Protein AF-A0A4U1AL10-F1 (afdb_monomer_lite)

Foldseek 3Di:
DDPPDPPDPDDDDPLRVLVVVLVVLVVVLVVLVVLLVVLVVVLCCCCPPVVPVVVSVVSVVVNVVSVVVNVVSVVVSVVSVVVSVVVVVVD

Sequence (91 aa):
MSENTPVEPVEKTPLERSRDILSQIKEMQHYSISNIEKLTGFYLEIEDELKQKKIAEKIEDLLDKQHSFNDSVGELISSYENELNRLEEES

pLDDT: mean 92.71, std 13.04, range [43.16, 98.69]

Radius of gyration: 21.45 Å; chains: 1; bounding box: 40×47×53 Å

Secondary structure (DSSP, 8-state):
-------PPPPPPHHHHHHHHHHHHHHHHHHHHHHHHHHHHHHHIIIIIS--HHHHHHHHHHHHHHHHHHHHHHHHHHHHHHHHHHHHHT-

Structure (mmCIF, N/CA/C/O backbone):
data_AF-A0A4U1AL10-F1
#
_entry.id   AF-A0A4U1AL10-F1
#
loop_
_atom_site.group_PDB
_atom_site.id
_atom_site.type_symbol
_atom_site.label_atom_id
_atom_site.label_alt_id
_atom_site.label_comp_id
_atom_site.label_asym_id
_atom_site.label_entity_id
_atom_site.label_seq_id
_atom_site.pdbx_PDB_ins_code
_atom_site.Cartn_x
_atom_site.Cartn_y
_atom_site.Cartn_z
_atom_site.occupancy
_atom_site.B_iso_or_equiv
_atom_site.auth_seq_id
_atom_site.auth_comp_id
_atom_site.auth_asym_id
_atom_site.auth_atom_id
_atom_site.pdbx_PDB_model_num
ATOM 1 N N . MET A 1 1 ? 23.104 41.063 -27.129 1.00 43.16 1 MET A N 1
ATOM 2 C CA . MET A 1 1 ? 22.169 40.274 -27.953 1.00 43.16 1 MET A CA 1
ATOM 3 C C . MET A 1 1 ? 22.099 38.910 -27.297 1.00 43.16 1 MET A C 1
ATOM 5 O O . MET A 1 1 ? 23.059 38.163 -27.400 1.00 43.16 1 MET A O 1
ATOM 9 N N . SER A 1 2 ? 21.068 38.672 -26.489 1.00 50.34 2 SER A N 1
ATOM 10 C CA . SER A 1 2 ? 20.885 37.397 -25.794 1.00 50.34 2 SER A CA 1
ATOM 11 C C . SER A 1 2 ? 20.190 36.430 -26.745 1.00 50.34 2 SER A C 1
ATOM 1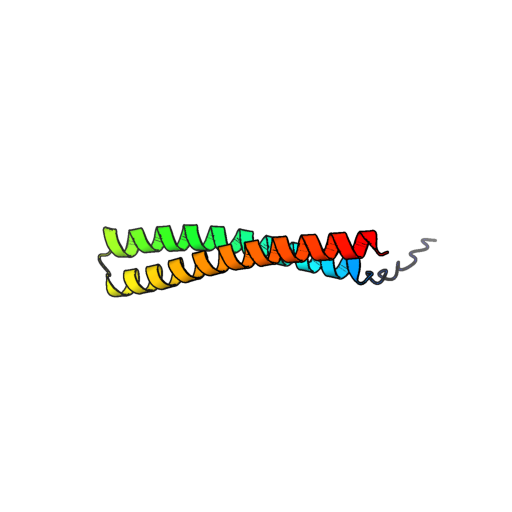3 O O . SER A 1 2 ? 19.025 36.642 -27.071 1.00 50.34 2 SER A O 1
ATOM 15 N N . GLU A 1 3 ? 20.889 35.395 -27.200 1.00 50.72 3 GLU A N 1
ATOM 16 C CA . GLU A 1 3 ? 20.246 34.245 -27.832 1.00 50.72 3 GLU A CA 1
ATOM 17 C C . GLU A 1 3 ? 19.687 33.360 -26.720 1.00 50.72 3 GLU A C 1
ATOM 19 O O . GLU A 1 3 ? 20.402 32.600 -26.075 1.00 50.72 3 GLU A O 1
ATOM 24 N N . ASN A 1 4 ? 18.398 33.534 -26.438 1.00 54.38 4 ASN A N 1
ATOM 25 C CA . ASN A 1 4 ? 17.641 32.616 -25.603 1.00 54.38 4 ASN A CA 1
ATOM 26 C C . ASN A 1 4 ? 16.993 31.595 -26.540 1.00 54.38 4 ASN A C 1
ATOM 28 O O . ASN A 1 4 ? 15.877 31.808 -27.015 1.00 54.38 4 ASN A O 1
ATOM 32 N N . THR A 1 5 ? 17.722 30.534 -26.878 1.00 57.69 5 THR A N 1
ATOM 33 C CA . THR A 1 5 ? 17.151 29.402 -27.611 1.00 57.69 5 THR A CA 1
ATOM 34 C C . THR A 1 5 ? 16.180 28.685 -26.671 1.00 57.69 5 THR A C 1
ATOM 36 O O . THR A 1 5 ? 16.608 28.257 -25.596 1.00 57.69 5 THR A O 1
ATOM 39 N N . PRO A 1 6 ? 14.886 28.547 -27.011 1.00 57.22 6 PRO A N 1
ATOM 40 C CA . PRO A 1 6 ? 13.991 27.697 -26.244 1.00 57.22 6 PRO A CA 1
ATOM 41 C C . PRO A 1 6 ? 14.502 26.264 -26.383 1.00 57.22 6 PRO A C 1
ATOM 43 O O . PRO A 1 6 ? 14.516 25.713 -27.481 1.00 57.22 6 PRO A O 1
ATOM 46 N N . VAL A 1 7 ? 14.981 25.677 -25.288 1.00 61.00 7 VAL A N 1
ATOM 47 C CA . VAL A 1 7 ? 15.259 24.242 -25.245 1.00 61.00 7 VAL A CA 1
ATOM 48 C C . VAL A 1 7 ? 13.891 23.567 -25.282 1.00 61.00 7 VAL A C 1
ATOM 50 O O . VAL A 1 7 ? 13.148 23.634 -24.302 1.00 61.00 7 VAL A O 1
ATOM 53 N N . GLU A 1 8 ? 13.506 23.006 -26.429 1.00 61.84 8 GLU A N 1
ATOM 54 C CA . GLU A 1 8 ? 12.304 22.177 -26.490 1.00 61.84 8 GLU A CA 1
ATOM 55 C C . GLU A 1 8 ? 12.459 20.999 -25.515 1.00 61.84 8 GLU A C 1
ATOM 57 O O . GLU A 1 8 ? 13.559 20.444 -25.397 1.00 61.84 8 GLU A O 1
ATOM 62 N N . PRO A 1 9 ? 11.402 20.627 -24.772 1.00 64.69 9 PRO A N 1
ATOM 63 C CA . PRO A 1 9 ? 11.492 19.520 -23.837 1.00 64.69 9 PRO A CA 1
ATOM 64 C C . PRO A 1 9 ? 11.786 18.233 -24.613 1.00 64.69 9 PRO A C 1
ATOM 66 O O . PRO A 1 9 ? 10.987 17.806 -25.442 1.00 64.69 9 PRO A O 1
ATOM 69 N N . VAL A 1 10 ? 12.945 17.627 -24.341 1.00 76.06 10 VAL A N 1
ATOM 70 C CA . VAL A 1 10 ? 13.320 16.318 -24.886 1.00 76.06 10 VAL A CA 1
ATOM 71 C C . VAL A 1 10 ? 12.258 15.307 -24.460 1.00 76.06 10 VAL A C 1
ATOM 73 O O . VAL A 1 10 ? 11.984 15.150 -23.267 1.00 76.06 10 VAL A O 1
ATOM 76 N N . GLU A 1 11 ? 11.630 14.647 -25.432 1.00 84.81 11 GLU A N 1
ATOM 77 C CA . GLU A 1 11 ? 10.628 13.624 -25.154 1.00 84.81 11 GLU A CA 1
ATOM 78 C C . GLU A 1 11 ? 11.301 12.420 -24.483 1.00 84.81 11 GLU A C 1
ATOM 80 O O . GLU A 1 11 ? 12.248 11.844 -25.019 1.00 84.81 11 GLU A O 1
ATOM 85 N N . LYS A 1 12 ? 10.821 12.054 -23.289 1.00 88.25 12 LYS A N 1
ATOM 86 C CA . LYS A 1 12 ? 11.350 10.913 -22.535 1.00 88.25 12 LYS A CA 1
ATOM 87 C C . LYS A 1 12 ? 11.137 9.612 -23.305 1.00 88.25 12 LYS A C 1
ATOM 89 O O . LYS A 1 12 ? 10.039 9.338 -23.800 1.00 88.25 12 LYS A O 1
ATOM 94 N N . THR A 1 13 ? 12.161 8.769 -23.314 1.00 92.62 13 THR A N 1
ATOM 95 C CA . THR A 1 13 ? 12.077 7.395 -23.808 1.00 92.62 13 THR A CA 1
ATOM 96 C C . THR A 1 13 ? 11.037 6.592 -23.015 1.00 92.62 13 THR A C 1
ATOM 98 O O . THR A 1 13 ? 10.717 6.926 -21.867 1.00 92.62 13 THR A O 1
ATOM 101 N N . PRO A 1 14 ? 10.499 5.495 -23.579 1.00 93.56 14 PRO A N 1
ATOM 102 C CA . PRO A 1 14 ? 9.619 4.598 -22.836 1.00 93.56 14 PRO A CA 1
ATOM 103 C C . PRO A 1 14 ? 10.222 4.131 -21.503 1.00 93.56 14 PRO A C 1
ATOM 105 O O . PRO A 1 14 ? 9.527 4.183 -20.495 1.00 93.56 14 PRO A O 1
ATOM 108 N N . LEU A 1 15 ? 11.511 3.772 -21.475 1.00 94.25 15 LEU A N 1
ATOM 109 C CA . LEU A 1 15 ? 12.200 3.319 -20.263 1.00 94.25 15 LEU A CA 1
ATOM 110 C C . LEU A 1 15 ? 12.270 4.414 -19.186 1.00 94.25 15 LEU A C 1
ATOM 112 O O . LEU A 1 15 ? 12.009 4.147 -18.014 1.00 94.25 15 LEU A O 1
ATOM 116 N N . GLU A 1 16 ? 12.562 5.659 -19.569 1.00 94.88 16 GLU A N 1
ATOM 117 C CA . GLU A 1 16 ? 12.557 6.796 -18.639 1.00 94.88 16 GLU A CA 1
ATOM 118 C C . GLU A 1 16 ? 11.161 7.066 -18.071 1.00 94.88 16 GLU A C 1
ATOM 120 O O . GLU A 1 16 ? 11.019 7.256 -16.864 1.00 94.88 16 GLU A O 1
ATOM 125 N N . ARG A 1 17 ? 10.114 7.013 -18.905 1.00 95.75 17 ARG A N 1
ATOM 126 C CA . ARG A 1 17 ? 8.727 7.149 -18.425 1.00 95.75 17 ARG A CA 1
ATOM 127 C C . ARG A 1 17 ? 8.351 6.022 -17.465 1.00 95.75 17 ARG A C 1
ATOM 129 O O . ARG A 1 17 ? 7.690 6.269 -16.460 1.00 95.75 17 ARG A O 1
ATOM 136 N N . SER A 1 18 ? 8.791 4.797 -17.736 1.00 96.94 18 SER A N 1
ATOM 137 C CA . SER A 1 18 ? 8.542 3.660 -16.851 1.00 96.94 18 SER A CA 1
ATOM 138 C C . SER A 1 18 ? 9.237 3.820 -15.492 1.00 96.94 18 SER A C 1
ATOM 140 O O . SER A 1 18 ? 8.634 3.534 -14.456 1.00 96.94 18 SER A O 1
ATOM 142 N N . ARG A 1 19 ? 10.461 4.367 -15.473 1.00 97.31 19 ARG A N 1
ATOM 143 C CA . ARG A 1 19 ? 11.182 4.726 -14.239 1.00 97.31 19 ARG A CA 1
ATOM 144 C C . ARG A 1 19 ? 10.472 5.825 -13.444 1.00 97.31 19 ARG A C 1
ATOM 146 O O . ARG A 1 19 ? 10.379 5.709 -12.223 1.00 97.31 19 ARG A O 1
ATOM 153 N N . ASP A 1 20 ? 9.920 6.843 -14.110 1.00 97.81 20 ASP A N 1
ATOM 154 C CA . ASP A 1 20 ? 9.111 7.870 -13.437 1.00 97.81 20 ASP A CA 1
ATOM 155 C C . ASP A 1 20 ? 7.887 7.250 -12.740 1.00 97.81 20 ASP A C 1
ATOM 157 O O . ASP A 1 20 ? 7.587 7.581 -11.593 1.00 97.81 20 ASP A O 1
ATOM 161 N N . ILE A 1 21 ? 7.188 6.330 -13.416 1.00 98.12 21 ILE A N 1
ATOM 162 C CA . ILE A 1 21 ? 6.021 5.635 -12.849 1.00 98.12 21 ILE A CA 1
ATOM 163 C C . ILE A 1 21 ? 6.437 4.805 -11.632 1.00 98.12 21 ILE A C 1
ATOM 165 O O . ILE A 1 21 ? 5.776 4.870 -10.598 1.00 98.12 21 ILE A O 1
ATOM 169 N N . LEU A 1 22 ? 7.545 4.061 -11.717 1.00 98.44 22 LEU A N 1
ATOM 170 C CA . LEU A 1 22 ? 8.067 3.305 -10.578 1.00 98.44 22 LEU A CA 1
ATOM 171 C C . LEU A 1 22 ? 8.366 4.219 -9.378 1.00 98.44 22 LEU A C 1
ATOM 173 O O . LEU A 1 22 ? 8.064 3.851 -8.244 1.00 98.44 22 LEU A O 1
ATOM 177 N N . SER A 1 23 ? 8.908 5.419 -9.612 1.00 98.38 23 SER A N 1
ATOM 178 C CA . SER A 1 23 ? 9.130 6.406 -8.547 1.00 98.38 23 SER A CA 1
ATOM 179 C C . SER A 1 23 ? 7.824 6.805 -7.857 1.00 98.38 23 SER A C 1
ATOM 181 O O . SER A 1 23 ? 7.763 6.820 -6.630 1.00 98.38 23 SER A O 1
ATOM 183 N N . GLN A 1 24 ? 6.757 7.056 -8.621 1.00 98.50 24 GLN A N 1
ATOM 184 C CA . GLN A 1 24 ? 5.448 7.390 -8.047 1.00 98.50 24 GLN A CA 1
ATOM 185 C C . GLN A 1 24 ? 4.849 6.223 -7.248 1.00 98.50 24 GLN A C 1
ATOM 187 O O . GLN A 1 24 ? 4.269 6.434 -6.187 1.00 98.50 24 GLN A O 1
ATOM 192 N N . ILE A 1 25 ? 5.028 4.977 -7.700 1.00 98.50 25 ILE A N 1
ATOM 193 C CA . ILE A 1 25 ? 4.571 3.793 -6.951 1.00 98.50 25 ILE A CA 1
ATOM 194 C C . ILE A 1 25 ? 5.340 3.659 -5.622 1.00 98.50 25 ILE A C 1
ATOM 196 O O . ILE A 1 25 ? 4.743 3.349 -4.591 1.00 98.50 25 ILE A O 1
ATOM 200 N N . LYS A 1 26 ? 6.646 3.955 -5.604 1.00 98.44 26 LYS A N 1
ATOM 201 C CA . LYS A 1 26 ? 7.445 3.988 -4.364 1.00 98.44 26 LYS A CA 1
ATOM 202 C C . LYS A 1 26 ? 6.969 5.072 -3.396 1.00 98.44 26 LYS A C 1
ATOM 204 O O . LYS A 1 26 ? 6.890 4.829 -2.193 1.00 98.44 26 LYS A O 1
ATOM 209 N N . GLU A 1 27 ? 6.593 6.244 -3.904 1.00 98.25 27 GLU A N 1
ATOM 210 C CA . GLU A 1 27 ? 5.969 7.291 -3.087 1.00 98.25 27 GLU A CA 1
ATOM 211 C C . GLU A 1 27 ? 4.632 6.822 -2.495 1.00 98.25 27 GLU A C 1
ATOM 213 O O . GLU A 1 27 ? 4.379 7.038 -1.309 1.00 98.25 27 GLU A O 1
ATOM 218 N N . MET A 1 28 ? 3.805 6.109 -3.270 1.00 97.94 28 MET A N 1
ATOM 219 C CA . MET A 1 28 ? 2.557 5.522 -2.763 1.00 97.94 28 MET A CA 1
ATOM 220 C C . MET A 1 28 ? 2.801 4.565 -1.588 1.00 97.94 28 MET A C 1
ATOM 222 O O . MET A 1 28 ? 2.053 4.624 -0.613 1.00 97.94 28 MET A O 1
ATOM 226 N N . GLN A 1 29 ? 3.852 3.738 -1.643 1.00 97.56 29 GLN A N 1
ATOM 227 C CA . GLN A 1 29 ? 4.233 2.855 -0.532 1.00 97.56 29 GLN A CA 1
ATOM 228 C C . GLN A 1 29 ? 4.643 3.645 0.718 1.00 97.56 29 GLN A C 1
ATOM 230 O O . GLN A 1 29 ? 4.265 3.321 1.843 1.00 97.56 29 GLN A O 1
ATOM 235 N N . HIS A 1 30 ? 5.405 4.724 0.539 1.00 95.69 30 HIS A N 1
ATOM 236 C CA . HIS A 1 30 ? 5.781 5.581 1.658 1.00 95.69 30 HIS A CA 1
ATOM 237 C C . HIS A 1 30 ? 4.546 6.211 2.321 1.00 95.69 30 HIS A C 1
ATOM 239 O O . HIS A 1 30 ? 4.416 6.216 3.548 1.00 95.69 30 HIS A O 1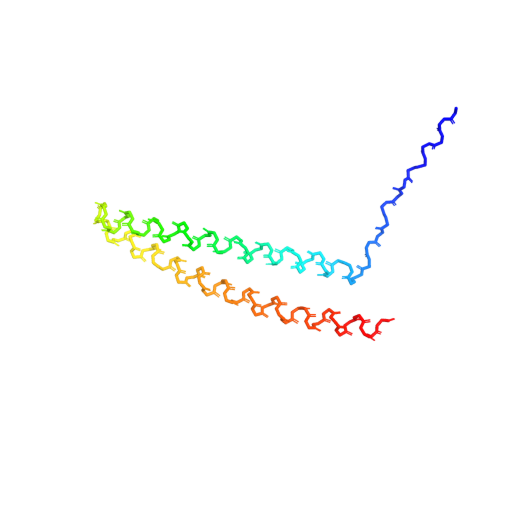
ATOM 245 N N . TYR A 1 31 ? 3.595 6.691 1.516 1.00 97.44 31 TYR A N 1
ATOM 246 C CA . TYR A 1 31 ? 2.350 7.246 2.034 1.00 97.44 31 TYR A CA 1
ATOM 247 C C . TYR A 1 31 ? 1.461 6.197 2.712 1.00 97.44 31 TYR A C 1
ATOM 249 O O . TYR A 1 31 ? 0.811 6.537 3.703 1.00 97.44 31 TYR A O 1
ATOM 257 N N . SER A 1 32 ? 1.442 4.937 2.255 1.00 97.38 32 SER A N 1
ATOM 258 C CA . SER A 1 32 ? 0.681 3.883 2.942 1.00 97.38 32 SER A CA 1
ATOM 259 C C . SER A 1 32 ? 1.204 3.608 4.346 1.00 97.38 32 SER A C 1
ATOM 261 O O . SER A 1 32 ? 0.397 3.473 5.262 1.00 97.38 32 SER A O 1
ATOM 263 N N . ILE A 1 33 ? 2.523 3.638 4.562 1.00 97.38 33 ILE A N 1
ATOM 264 C CA . ILE A 1 33 ? 3.105 3.519 5.911 1.00 97.38 33 ILE A CA 1
ATOM 265 C C . ILE A 1 33 ? 2.611 4.661 6.810 1.00 97.38 33 ILE A C 1
ATOM 267 O O . ILE A 1 33 ? 2.098 4.413 7.900 1.00 97.38 33 ILE A O 1
ATOM 271 N N . SER A 1 34 ? 2.664 5.908 6.328 1.00 97.56 34 SER A N 1
ATOM 272 C CA . SER A 1 34 ? 2.158 7.056 7.096 1.00 97.56 34 SER A CA 1
ATOM 273 C C . SER A 1 34 ? 0.656 6.953 7.399 1.00 97.56 34 SER A C 1
ATOM 275 O O . SER A 1 34 ? 0.195 7.399 8.451 1.00 97.56 34 SER A O 1
ATOM 277 N N . ASN A 1 35 ? -0.133 6.365 6.496 1.00 98.06 35 ASN A N 1
ATOM 278 C CA . ASN A 1 35 ? -1.555 6.127 6.734 1.00 98.06 35 ASN A CA 1
ATOM 279 C C . ASN A 1 35 ? -1.782 5.069 7.821 1.00 98.06 35 ASN A C 1
ATOM 281 O O . ASN A 1 35 ? -2.641 5.279 8.675 1.00 98.06 35 ASN A O 1
ATOM 285 N N . ILE A 1 36 ? -1.006 3.979 7.820 1.00 98.56 36 ILE A N 1
ATOM 286 C CA . ILE A 1 36 ? -1.046 2.937 8.860 1.00 98.56 36 ILE A CA 1
ATOM 287 C C . ILE A 1 36 ? -0.758 3.552 10.232 1.00 98.56 36 ILE A C 1
ATOM 289 O O . ILE A 1 36 ? -1.525 3.349 11.172 1.00 98.56 36 ILE A O 1
ATOM 293 N N . GLU A 1 37 ? 0.298 4.359 10.345 1.00 98.44 37 GLU A N 1
ATOM 294 C CA . GLU A 1 37 ? 0.662 5.031 11.598 1.00 98.44 37 GLU A CA 1
ATOM 295 C C . GLU A 1 37 ? -0.480 5.916 12.123 1.00 98.44 37 GLU A C 1
ATOM 297 O O . GLU A 1 37 ? -0.854 5.836 13.295 1.00 98.44 37 GLU A O 1
ATOM 302 N N . LYS A 1 38 ? -1.088 6.728 11.247 1.00 98.44 38 LYS A N 1
ATOM 303 C CA . LYS A 1 38 ? -2.201 7.617 11.619 1.00 98.44 38 LYS A CA 1
ATOM 304 C C . LYS A 1 38 ? -3.442 6.846 12.043 1.00 98.44 38 LYS A C 1
ATOM 306 O O . LYS A 1 38 ? -4.037 7.172 13.067 1.00 98.44 38 LYS A O 1
ATOM 311 N N . LEU A 1 39 ? -3.836 5.836 11.267 1.00 98.56 39 LEU A N 1
ATOM 312 C CA . LEU A 1 39 ? -4.995 5.010 11.591 1.00 98.56 39 LEU A CA 1
ATOM 313 C C . LEU A 1 39 ? -4.786 4.251 12.905 1.00 98.56 39 LEU A C 1
ATOM 315 O O . LEU A 1 39 ? -5.728 4.139 13.679 1.00 98.56 39 LEU A O 1
ATOM 319 N N . THR A 1 40 ? -3.559 3.814 13.196 1.00 98.56 40 THR A N 1
ATOM 320 C CA . THR A 1 40 ? -3.215 3.176 14.474 1.00 98.56 40 THR A CA 1
ATOM 321 C C . THR A 1 40 ? -3.411 4.149 15.635 1.00 98.56 40 THR A C 1
ATOM 323 O O . THR A 1 40 ? -4.047 3.804 16.628 1.00 98.56 40 THR A O 1
ATOM 326 N N . GLY A 1 41 ? -2.937 5.393 15.497 1.00 98.50 41 GLY A N 1
ATOM 327 C CA . GLY A 1 41 ? -3.177 6.443 16.491 1.00 98.50 41 GLY A CA 1
ATOM 328 C C . GLY A 1 41 ? -4.668 6.721 16.713 1.00 98.50 41 GLY A C 1
ATOM 329 O O . GLY A 1 41 ? -5.127 6.739 17.852 1.00 98.50 41 GLY A O 1
ATOM 330 N N . PHE A 1 42 ? -5.442 6.866 15.632 1.00 98.50 42 PHE A N 1
ATOM 331 C CA . PHE A 1 42 ? -6.890 7.076 15.727 1.00 98.50 42 PHE A CA 1
ATOM 332 C C . PHE A 1 42 ? -7.617 5.892 16.354 1.00 98.50 42 PHE A C 1
ATOM 334 O O . PHE A 1 42 ? -8.549 6.101 17.124 1.00 98.50 42 PHE A O 1
ATOM 341 N N . TYR A 1 43 ? -7.210 4.664 16.034 1.00 98.50 43 TYR A N 1
ATOM 342 C CA . TYR A 1 43 ? -7.791 3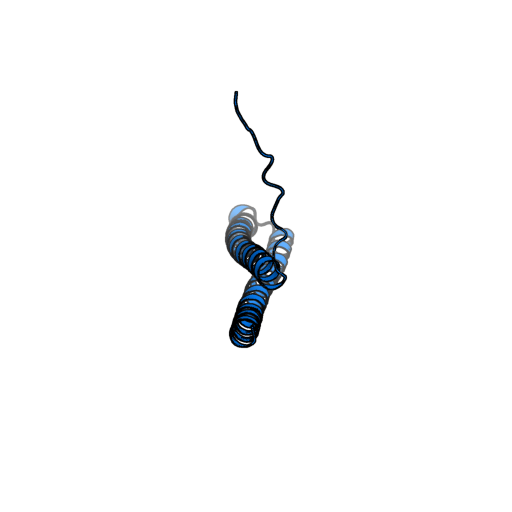.461 16.612 1.00 98.50 43 TYR A CA 1
ATOM 343 C C . TYR A 1 43 ? -7.651 3.4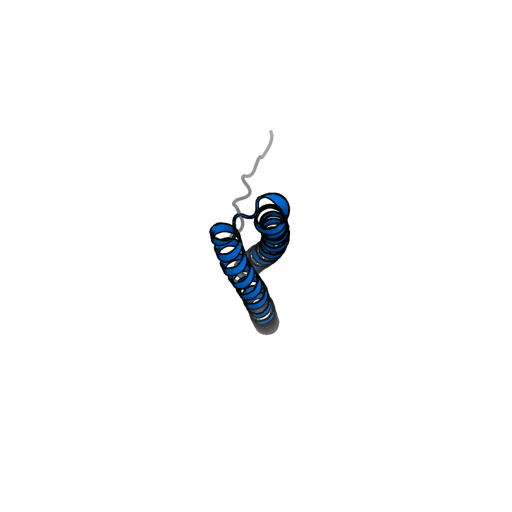72 18.138 1.00 98.50 43 TYR A C 1
ATOM 345 O O . TYR A 1 43 ? -8.655 3.335 18.834 1.00 98.50 43 TYR A O 1
ATOM 353 N N . LEU A 1 44 ? -6.441 3.738 18.646 1.00 98.38 44 LEU A N 1
ATOM 354 C CA . LEU A 1 44 ? -6.170 3.808 20.084 1.00 98.38 44 LEU A CA 1
ATOM 355 C C . LEU A 1 44 ? -6.977 4.918 20.766 1.00 98.38 44 LEU A C 1
ATOM 357 O O . LEU A 1 44 ? -7.644 4.663 21.761 1.00 98.38 44 LEU A O 1
ATOM 361 N N . GLU A 1 45 ? -6.996 6.135 20.218 1.00 98.56 45 GLU A N 1
ATOM 362 C CA . GLU A 1 45 ? -7.774 7.238 20.804 1.00 98.56 45 GLU A CA 1
ATOM 363 C C . GLU A 1 45 ? -9.281 6.905 20.847 1.00 98.56 45 GLU A C 1
ATOM 365 O O . GLU A 1 45 ? -9.963 7.081 21.861 1.00 98.56 45 GLU A O 1
ATOM 370 N N . ILE A 1 46 ? -9.819 6.356 19.757 1.00 98.25 46 ILE A N 1
ATOM 371 C CA . ILE A 1 46 ? -11.246 6.046 19.616 1.00 98.25 46 ILE A CA 1
ATOM 372 C C . ILE A 1 46 ? -11.664 4.859 20.495 1.00 98.25 46 ILE A C 1
ATOM 374 O O . ILE A 1 46 ? -12.739 4.905 21.108 1.00 98.25 46 ILE A O 1
ATOM 378 N N . GLU A 1 47 ? -10.856 3.800 20.560 1.00 97.69 47 GLU A N 1
ATOM 379 C CA . GLU A 1 47 ? -11.144 2.614 21.367 1.00 97.69 47 GLU A CA 1
ATOM 380 C C . GLU A 1 47 ? -10.851 2.846 22.854 1.00 97.69 47 GLU A C 1
ATOM 382 O O . GLU A 1 47 ? -11.709 2.581 23.708 1.00 97.69 47 GLU A O 1
ATOM 387 N N . ASP A 1 48 ? -9.669 3.363 23.185 1.00 96.50 48 ASP A N 1
ATOM 388 C CA . ASP A 1 48 ? -9.177 3.401 24.558 1.00 96.50 48 ASP A CA 1
ATOM 389 C C . ASP A 1 48 ? -9.585 4.655 25.319 1.00 96.50 48 ASP A C 1
ATOM 391 O O . ASP A 1 48 ? -9.907 4.553 26.507 1.00 96.50 48 ASP A O 1
ATOM 395 N N . GLU A 1 49 ? -9.646 5.812 24.665 1.00 97.50 49 GLU A N 1
ATOM 396 C CA . GLU A 1 49 ? -10.003 7.066 25.333 1.00 97.50 49 GLU A CA 1
ATOM 397 C C . GLU A 1 49 ? -11.497 7.355 25.193 1.00 97.50 49 GLU A C 1
ATOM 399 O O . GLU A 1 49 ? -12.204 7.542 26.187 1.00 97.50 49 GLU A O 1
ATOM 404 N N . LEU A 1 50 ? -12.008 7.326 23.961 1.00 98.38 50 LEU A N 1
ATOM 405 C CA . LEU A 1 50 ? -13.382 7.734 23.662 1.00 98.38 50 LEU A CA 1
ATOM 406 C C . LEU A 1 50 ? -14.404 6.593 23.781 1.00 98.38 50 LEU A C 1
ATOM 408 O O . LEU A 1 50 ? -15.610 6.853 23.804 1.00 98.38 50 LEU A O 1
ATOM 412 N N . LYS A 1 51 ? -13.947 5.336 23.876 1.00 97.94 51 LYS A N 1
ATOM 413 C CA . LYS A 1 51 ? -14.780 4.124 24.023 1.00 97.94 51 LYS A CA 1
ATOM 414 C C . LYS A 1 51 ? -15.828 3.951 22.911 1.00 97.94 51 LYS A C 1
ATOM 416 O O . LYS A 1 51 ? -16.887 3.351 23.122 1.00 97.94 51 LYS A O 1
ATOM 421 N N . GLN A 1 52 ? -15.545 4.434 21.702 1.00 98.44 52 GLN A N 1
ATOM 422 C CA . GLN A 1 52 ? -16.464 4.412 20.558 1.00 98.44 52 GLN A CA 1
ATOM 423 C C . GLN A 1 52 ? -16.258 3.165 19.683 1.00 98.44 52 GLN A C 1
ATOM 425 O O . GLN A 1 52 ? -15.832 3.249 18.532 1.00 98.44 52 GLN A O 1
ATOM 430 N N . LYS A 1 53 ? -16.627 1.991 20.210 1.00 97.31 53 LYS A N 1
ATOM 431 C CA . LYS A 1 53 ? -16.351 0.676 19.589 1.00 97.31 53 LYS A CA 1
ATOM 432 C C . LYS A 1 53 ? -16.728 0.558 18.108 1.00 97.31 53 LYS A C 1
ATOM 434 O O . LYS A 1 53 ? -15.923 0.126 17.301 1.00 97.31 53 LYS A O 1
ATOM 439 N N . LYS A 1 54 ? -17.920 1.023 17.720 1.00 98.19 54 LYS A N 1
ATOM 440 C CA . LYS A 1 54 ? -18.381 0.949 16.317 1.00 98.19 54 LYS A CA 1
ATOM 441 C C . LYS A 1 54 ? -17.536 1.772 15.341 1.00 98.19 54 LYS A C 1
ATOM 443 O O . LYS A 1 54 ? -17.612 1.549 14.137 1.00 98.19 54 LYS A O 1
ATOM 448 N N . ILE A 1 55 ? -16.838 2.796 15.831 1.00 98.44 55 ILE A N 1
ATOM 449 C CA . ILE A 1 55 ? -15.916 3.589 15.018 1.00 98.44 55 ILE A CA 1
ATOM 450 C C . ILE A 1 55 ? -14.537 2.929 15.024 1.00 98.44 55 ILE A C 1
ATOM 452 O O . ILE A 1 55 ? -13.951 2.820 13.953 1.00 98.44 55 ILE A O 1
ATOM 456 N N . ALA A 1 56 ? -14.078 2.413 16.171 1.00 98.56 56 ALA A N 1
ATOM 457 C CA . ALA A 1 56 ? -12.844 1.629 16.266 1.00 98.56 56 ALA A CA 1
ATOM 458 C C . ALA A 1 56 ? -12.841 0.449 15.278 1.00 98.56 56 ALA A C 1
ATOM 460 O O . ALA A 1 56 ? -11.929 0.354 14.469 1.00 98.56 56 ALA A O 1
ATOM 461 N N . GLU A 1 57 ? -13.920 -0.342 15.228 1.00 98.50 57 GLU A N 1
ATOM 462 C CA . GLU A 1 57 ? -14.091 -1.459 14.276 1.00 98.50 57 GLU A CA 1
ATOM 463 C C . GLU A 1 57 ? -13.950 -1.016 12.805 1.00 98.50 57 GLU A C 1
ATOM 465 O O . GLU A 1 57 ? -13.406 -1.730 11.969 1.00 98.50 57 GLU A O 1
ATOM 470 N N . LYS A 1 58 ? -14.424 0.190 12.461 1.00 98.69 58 LYS A N 1
ATOM 471 C CA . LYS A 1 58 ? -14.269 0.734 11.102 1.00 98.69 58 LYS A CA 1
ATOM 472 C C . LYS A 1 58 ? -12.842 1.189 10.815 1.00 98.69 58 LYS A C 1
ATOM 474 O O . LYS A 1 58 ? -12.424 1.149 9.664 1.00 98.69 58 LYS A O 1
ATOM 479 N N . ILE A 1 59 ? -12.128 1.681 11.825 1.00 98.56 59 ILE A N 1
ATOM 480 C CA . ILE A 1 59 ? -10.724 2.080 11.688 1.00 98.56 59 ILE A CA 1
ATOM 481 C C . ILE A 1 59 ? -9.843 0.834 11.566 1.00 98.56 59 ILE A C 1
ATOM 483 O O . ILE A 1 59 ? -8.960 0.823 10.717 1.00 98.56 59 ILE A O 1
ATOM 487 N N . GLU A 1 60 ? -10.122 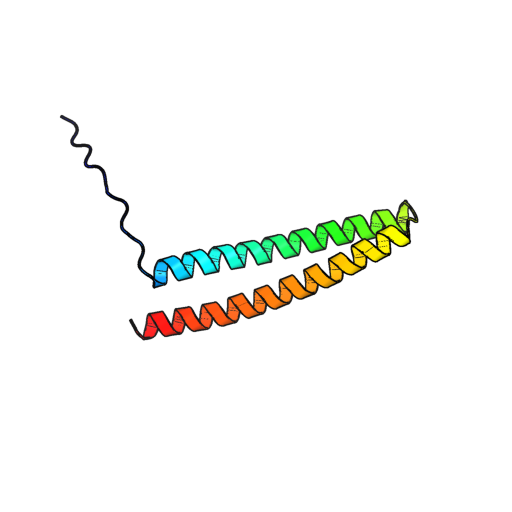-0.220 12.331 1.00 98.38 60 GLU A N 1
ATOM 488 C CA . GLU A 1 60 ? -9.468 -1.531 12.214 1.00 98.38 60 GLU A CA 1
ATOM 489 C C . GLU A 1 60 ? -9.628 -2.110 10.800 1.00 98.38 60 GLU A C 1
ATOM 491 O O . GLU A 1 60 ? -8.646 -2.426 10.135 1.00 98.38 60 GLU A O 1
ATOM 496 N N . ASP A 1 61 ? -10.849 -2.100 10.259 1.00 98.69 61 ASP A N 1
ATOM 497 C CA . ASP A 1 61 ? -11.121 -2.534 8.883 1.00 98.69 61 ASP A CA 1
ATOM 498 C C . ASP A 1 61 ? -10.387 -1.684 7.816 1.00 98.69 61 ASP A C 1
ATOM 500 O O . ASP A 1 61 ? -10.094 -2.159 6.711 1.00 98.69 61 ASP A O 1
ATOM 504 N N . LEU A 1 62 ? -10.076 -0.416 8.114 1.00 98.56 62 LEU A N 1
ATOM 505 C CA . LEU A 1 62 ? -9.228 0.426 7.264 1.00 98.56 62 LEU A CA 1
ATOM 506 C C . LEU A 1 62 ? -7.734 0.131 7.452 1.00 98.56 62 LEU A C 1
ATOM 508 O O . LEU A 1 62 ? -6.999 0.186 6.465 1.00 98.56 62 LEU A O 1
ATOM 512 N N . LEU A 1 63 ? -7.290 -0.184 8.672 1.00 98.44 63 LEU A N 1
ATOM 513 C CA . LEU A 1 63 ? -5.919 -0.608 8.967 1.00 98.44 63 LEU A CA 1
ATOM 514 C C . LEU A 1 63 ? -5.569 -1.870 8.188 1.00 98.44 63 LEU A C 1
ATOM 516 O O . LEU A 1 63 ? -4.572 -1.871 7.467 1.00 98.44 63 LEU A O 1
ATOM 520 N N . ASP A 1 64 ? -6.427 -2.887 8.233 1.00 98.50 64 ASP A N 1
ATOM 521 C CA . ASP A 1 64 ? -6.231 -4.139 7.495 1.00 98.50 64 ASP A CA 1
ATOM 522 C C . ASP A 1 64 ? -6.084 -3.892 5.987 1.00 98.50 64 ASP A C 1
ATOM 524 O O . ASP A 1 64 ? -5.195 -4.440 5.327 1.00 98.50 64 ASP A O 1
ATOM 528 N N . LYS A 1 65 ? -6.912 -2.998 5.429 1.00 98.62 65 LYS A N 1
ATOM 529 C CA . LYS A 1 65 ? -6.812 -2.602 4.016 1.00 98.62 65 LYS A CA 1
ATOM 530 C C . LYS A 1 65 ? -5.520 -1.857 3.710 1.00 98.62 65 LYS A C 1
ATOM 532 O O . LYS A 1 65 ? -4.953 -2.080 2.645 1.00 98.62 65 LYS A O 1
ATOM 537 N N . GLN A 1 66 ? -5.057 -0.976 4.595 1.00 98.31 66 GLN A N 1
ATOM 538 C CA . GLN A 1 66 ? -3.794 -0.261 4.395 1.00 98.31 66 GLN A CA 1
ATOM 539 C C . GLN A 1 66 ? -2.588 -1.197 4.487 1.00 98.31 66 GLN A C 1
ATOM 541 O O . GLN A 1 66 ? -1.680 -1.066 3.670 1.00 98.31 66 GLN A O 1
ATOM 546 N N . HIS A 1 67 ? -2.596 -2.169 5.402 1.00 98.38 67 HIS A N 1
ATOM 547 C CA . HIS A 1 67 ? -1.570 -3.211 5.462 1.00 98.38 67 HIS A CA 1
ATOM 548 C C . HIS A 1 67 ? -1.539 -4.035 4.172 1.00 98.38 67 HIS A C 1
ATOM 550 O O . HIS A 1 67 ? -0.506 -4.099 3.510 1.00 98.38 67 HIS A O 1
ATOM 556 N N . SER A 1 68 ? -2.691 -4.563 3.744 1.00 98.44 68 SER A N 1
ATOM 557 C CA . SER A 1 68 ? -2.787 -5.331 2.498 1.00 98.44 68 SER A CA 1
ATOM 558 C C . SER A 1 68 ? -2.368 -4.515 1.269 1.00 98.44 68 SER A C 1
ATOM 560 O O . SER A 1 68 ? -1.674 -5.029 0.388 1.00 98.44 68 SER A O 1
ATOM 562 N N . PHE A 1 69 ? -2.743 -3.234 1.212 1.00 98.50 69 PHE A N 1
ATOM 563 C CA . PHE A 1 69 ? -2.314 -2.325 0.153 1.00 98.50 69 PHE A CA 1
ATOM 564 C C . PHE A 1 69 ? -0.796 -2.113 0.165 1.00 98.50 69 PHE A C 1
ATOM 566 O O . PHE A 1 69 ? -0.170 -2.221 -0.886 1.00 98.50 69 PHE A O 1
ATOM 573 N N . ASN A 1 70 ? -0.198 -1.849 1.330 1.00 98.31 70 ASN A N 1
ATOM 574 C CA . ASN A 1 70 ? 1.242 -1.645 1.472 1.00 98.31 70 ASN A CA 1
ATOM 575 C C . ASN A 1 70 ? 2.046 -2.859 0.982 1.00 98.31 70 ASN A C 1
ATOM 577 O O . ASN A 1 70 ? 3.018 -2.695 0.241 1.00 98.31 70 ASN A O 1
ATOM 581 N N . ASP A 1 71 ? 1.614 -4.062 1.361 1.00 98.31 71 ASP A N 1
ATOM 582 C CA . ASP A 1 71 ? 2.255 -5.312 0.952 1.00 98.31 71 ASP A CA 1
ATOM 583 C C . ASP A 1 71 ? 2.138 -5.513 -0.565 1.00 98.31 71 ASP A C 1
ATOM 585 O O . ASP A 1 71 ? 3.141 -5.724 -1.249 1.00 98.31 71 ASP A O 1
ATOM 589 N N . SER A 1 72 ? 0.935 -5.319 -1.116 1.00 98.50 72 SER A N 1
ATOM 590 C CA . SER A 1 72 ? 0.674 -5.446 -2.558 1.00 98.50 72 SER A CA 1
ATOM 591 C C . SER A 1 72 ? 1.473 -4.437 -3.390 1.00 98.50 72 SER A C 1
ATOM 593 O O . SER A 1 72 ? 1.962 -4.757 -4.474 1.00 98.50 72 SER A O 1
ATOM 595 N N . VAL A 1 73 ? 1.630 -3.204 -2.898 1.00 98.44 73 VAL A N 1
ATOM 596 C CA . VAL A 1 73 ? 2.470 -2.190 -3.549 1.00 98.44 73 VAL A CA 1
ATOM 597 C C . VAL A 1 73 ? 3.943 -2.598 -3.500 1.00 98.44 73 VAL A C 1
ATOM 599 O O . VAL A 1 73 ? 4.649 -2.410 -4.489 1.00 98.44 73 VAL A O 1
ATOM 602 N N . GLY A 1 74 ? 4.405 -3.198 -2.401 1.00 98.31 74 GLY A N 1
ATOM 603 C CA . GLY A 1 74 ? 5.756 -3.754 -2.305 1.00 98.31 74 GLY A CA 1
ATOM 604 C C . GLY A 1 74 ? 6.026 -4.831 -3.359 1.00 98.31 74 GLY A C 1
ATOM 605 O O . GLY A 1 74 ? 7.025 -4.756 -4.073 1.00 98.31 74 GLY A O 1
ATOM 606 N N . GLU A 1 75 ? 5.105 -5.784 -3.521 1.00 98.62 75 GLU A N 1
ATOM 607 C CA . GLU A 1 75 ? 5.201 -6.829 -4.552 1.00 98.62 75 GLU A CA 1
ATOM 608 C C . GLU A 1 75 ? 5.209 -6.249 -5.974 1.00 98.62 75 GLU A C 1
ATOM 610 O O . GLU A 1 75 ? 5.987 -6.685 -6.833 1.00 98.62 75 GLU A O 1
ATOM 615 N N . LEU A 1 76 ? 4.376 -5.233 -6.221 1.00 98.69 76 LEU A N 1
ATOM 616 C CA . LEU A 1 76 ? 4.339 -4.516 -7.493 1.00 98.69 76 LEU A CA 1
ATOM 617 C C . LEU A 1 76 ? 5.670 -3.813 -7.782 1.00 98.69 76 LEU A C 1
ATOM 619 O O . LEU A 1 76 ? 6.172 -3.916 -8.900 1.00 98.69 76 LEU A O 1
ATOM 623 N N . ILE A 1 77 ? 6.256 -3.132 -6.791 1.00 98.62 77 ILE A N 1
ATOM 624 C CA . ILE A 1 77 ? 7.561 -2.467 -6.920 1.00 98.62 77 ILE A CA 1
ATOM 625 C C . ILE A 1 77 ? 8.629 -3.485 -7.313 1.00 98.62 77 ILE A C 1
ATOM 627 O O . ILE A 1 77 ? 9.309 -3.277 -8.315 1.00 98.62 77 ILE A O 1
ATOM 631 N N . SER A 1 78 ? 8.738 -4.603 -6.588 1.00 98.50 78 SER A N 1
ATOM 632 C CA . SER A 1 78 ? 9.733 -5.640 -6.890 1.00 98.50 78 SER A CA 1
ATOM 633 C C . SER A 1 78 ? 9.545 -6.238 -8.285 1.00 98.50 78 SER A C 1
ATOM 635 O O . SER A 1 78 ? 10.511 -6.427 -9.024 1.00 98.50 78 SER A O 1
ATOM 637 N N . SER A 1 79 ? 8.298 -6.510 -8.676 1.00 98.56 79 SER A N 1
ATOM 638 C CA . SER A 1 79 ? 7.986 -7.039 -10.008 1.00 98.56 79 SER A CA 1
ATOM 639 C C . SER A 1 79 ? 8.365 -6.049 -11.109 1.00 98.56 79 SER A C 1
ATOM 641 O O . SER A 1 79 ? 8.928 -6.442 -12.131 1.00 98.56 79 SER A O 1
ATOM 643 N N . TYR A 1 80 ? 8.093 -4.761 -10.895 1.00 98.56 80 TYR A N 1
ATOM 644 C CA . TYR A 1 80 ? 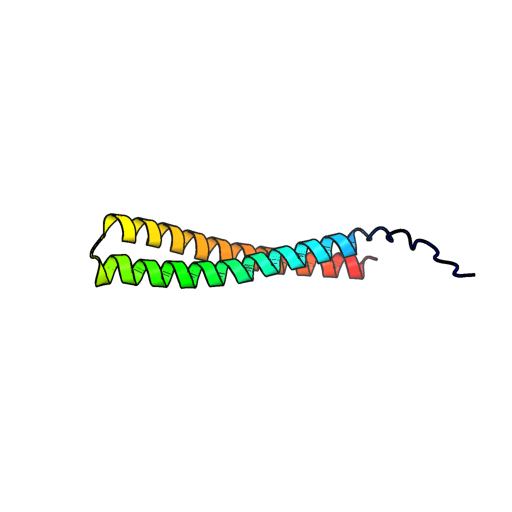8.370 -3.732 -11.884 1.00 98.56 80 TYR A CA 1
ATOM 645 C C . TYR A 1 80 ? 9.867 -3.416 -11.991 1.00 98.56 80 TYR A C 1
ATOM 647 O O . TYR A 1 80 ? 10.369 -3.235 -13.092 1.00 98.56 80 TYR A O 1
ATOM 655 N N . GLU A 1 81 ? 10.613 -3.427 -10.885 1.00 98.38 81 GLU A N 1
ATOM 656 C CA . GLU A 1 81 ? 12.078 -3.308 -10.908 1.00 98.38 81 GLU A CA 1
ATOM 657 C C . GLU A 1 81 ? 12.730 -4.419 -11.740 1.00 98.38 81 GLU A C 1
ATOM 659 O O . GLU A 1 81 ? 13.579 -4.133 -12.583 1.00 98.38 81 GLU A O 1
ATOM 664 N N . ASN A 1 82 ? 12.287 -5.668 -11.569 1.00 98.25 82 ASN A N 1
ATOM 665 C CA . ASN A 1 82 ? 12.772 -6.792 -12.374 1.00 98.25 82 ASN A CA 1
ATOM 666 C C . ASN A 1 82 ? 12.478 -6.604 -13.870 1.00 98.25 82 ASN A C 1
ATOM 668 O O . ASN A 1 82 ? 13.331 -6.890 -14.709 1.00 98.25 82 ASN A O 1
ATOM 672 N N . GLU A 1 83 ? 11.290 -6.099 -14.205 1.00 97.62 83 GLU A N 1
ATOM 673 C CA . GLU A 1 83 ? 10.906 -5.794 -15.584 1.00 97.62 83 GLU A CA 1
ATOM 674 C C . GLU A 1 83 ? 11.791 -4.698 -16.195 1.00 97.62 83 GLU A C 1
ATOM 676 O O . GLU A 1 83 ? 12.269 -4.850 -17.317 1.00 97.62 83 GLU A O 1
ATOM 681 N N . LEU A 1 84 ? 12.050 -3.609 -15.462 1.00 97.19 84 LEU A N 1
ATOM 682 C CA . LEU A 1 84 ? 12.900 -2.520 -15.953 1.00 97.19 84 LEU A CA 1
ATOM 683 C C . LEU A 1 84 ? 14.345 -2.965 -16.170 1.00 97.19 84 LEU A C 1
ATOM 685 O O . LEU A 1 84 ? 14.939 -2.567 -17.169 1.00 97.19 84 LEU A O 1
ATOM 689 N N . ASN A 1 85 ? 14.883 -3.803 -15.281 1.00 96.75 85 ASN A N 1
ATOM 690 C CA . ASN A 1 85 ? 16.220 -4.369 -15.450 1.00 96.75 85 ASN A CA 1
ATOM 691 C C . ASN A 1 85 ? 16.294 -5.229 -16.719 1.00 96.75 85 ASN A C 1
ATOM 693 O O . ASN A 1 85 ? 17.226 -5.073 -17.502 1.00 96.75 85 ASN A O 1
ATOM 697 N N . ARG A 1 86 ? 15.278 -6.069 -16.979 1.00 96.81 86 ARG A N 1
ATOM 698 C CA . ARG A 1 86 ? 15.215 -6.866 -18.214 1.00 96.81 86 ARG A CA 1
ATOM 699 C C . ARG A 1 86 ? 15.200 -5.978 -19.461 1.00 96.81 86 ARG A C 1
ATOM 701 O O . ARG A 1 86 ? 15.942 -6.232 -20.401 1.00 96.81 86 ARG A O 1
ATOM 708 N N . LEU A 1 87 ? 14.377 -4.927 -19.463 1.00 94.94 87 LEU A N 1
ATOM 709 C CA . LEU A 1 87 ? 14.286 -3.993 -20.591 1.00 94.94 87 LEU A CA 1
ATOM 710 C C . LEU A 1 87 ? 15.599 -3.236 -20.829 1.00 94.94 87 LEU A C 1
ATOM 712 O O . LEU A 1 87 ? 15.934 -2.953 -21.976 1.00 94.94 87 LEU A O 1
ATOM 716 N N . GLU A 1 88 ? 16.335 -2.903 -19.769 1.00 93.12 88 GLU A N 1
ATOM 717 C CA . GLU A 1 88 ? 17.644 -2.250 -19.866 1.00 93.12 88 GLU A CA 1
ATOM 718 C C . GLU A 1 88 ? 18.727 -3.185 -20.421 1.00 93.12 88 GLU A C 1
ATOM 720 O O . GLU A 1 88 ? 19.556 -2.737 -21.204 1.00 93.12 88 GLU A O 1
ATOM 725 N N . GLU A 1 89 ? 18.696 -4.475 -20.079 1.00 93.31 89 GLU A N 1
ATOM 726 C CA . GLU A 1 89 ? 19.607 -5.486 -20.638 1.00 93.31 89 GLU A CA 1
ATOM 727 C C . GLU A 1 89 ? 19.315 -5.818 -22.115 1.00 93.31 89 GLU A C 1
ATOM 729 O O . GLU A 1 89 ? 20.214 -6.235 -22.846 1.00 93.31 89 GLU A O 1
ATOM 734 N N . GLU A 1 90 ? 18.063 -5.648 -22.553 1.00 87.38 90 GLU A N 1
ATOM 735 C CA . GLU A 1 90 ? 17.602 -5.890 -23.930 1.00 87.38 90 GLU A CA 1
ATOM 736 C C . GLU A 1 90 ? 17.762 -4.674 -24.871 1.00 87.38 90 GLU A C 1
ATOM 738 O O . GLU A 1 90 ? 17.549 -4.818 -26.080 1.00 87.38 90 GLU A O 1
ATOM 743 N N . SER A 1 91 ? 18.107 -3.494 -24.334 1.00 75.38 91 SER A N 1
ATOM 744 C CA . SER A 1 91 ? 18.259 -2.223 -25.075 1.00 75.38 91 SER A CA 1
ATOM 745 C C . SER A 1 91 ? 19.682 -1.991 -25.583 1.00 75.38 91 SER A C 1
ATOM 747 O O . SER A 1 91 ? 19.811 -1.421 -26.692 1.00 75.38 91 SER A O 1
#